Protein AF-A0AAW6TI66-F1 (afdb_monomer_lite)

Foldseek 3Di:
DDPDQPLVLQLVLLVVLLVLLVVQLVQVLVVCVVVVNNCLQDPPCPPDPNDFDWDKDKDKDFDPDVVVLVVVLVSLVSSLVSLVSVLVVCVVVVHDDLLNLLSVLSNVQSVLSNVQSVPDDVPDRMTMRIDGDTSVSSVSSVSSSVSSVVVSVCCVCVVVPDDPDDPDDD

Radius of gyration: 17.91 Å; chains: 1; bounding box: 48×42×50 Å

pLDDT: mean 80.6, std 15.34, range [36.78, 96.56]

Organism: Faucicola osloensis (NCBI:txid34062)

Structure (mmCIF, N/CA/C/O backbone):
data_AF-A0AAW6TI66-F1
#
_entry.id   AF-A0AAW6TI66-F1
#
loop_
_atom_site.group_PDB
_atom_site.id
_atom_site.type_symbol
_atom_site.label_atom_id
_atom_site.label_alt_id
_atom_site.label_comp_id
_atom_site.label_asym_id
_atom_site.label_entity_id
_atom_site.label_seq_id
_atom_site.pdbx_PDB_ins_code
_atom_site.Cartn_x
_atom_site.Cartn_y
_atom_site.Cartn_z
_atom_site.occupancy
_atom_site.B_iso_or_equiv
_atom_site.auth_seq_id
_atom_site.auth_comp_id
_atom_site.auth_asym_id
_atom_site.auth_atom_id
_atom_site.pdbx_PDB_model_num
ATOM 1 N N . MET A 1 1 ? -28.881 1.084 -11.532 1.00 37.69 1 MET A N 1
ATOM 2 C CA . MET A 1 1 ? -27.685 0.264 -11.251 1.00 37.69 1 MET A CA 1
ATOM 3 C C . MET A 1 1 ? -26.575 0.740 -12.175 1.00 37.69 1 MET A C 1
ATOM 5 O O . MET A 1 1 ? -26.785 0.650 -13.373 1.00 37.69 1 MET A O 1
ATOM 9 N N . ALA A 1 2 ? -25.500 1.333 -11.639 1.00 36.78 2 ALA A N 1
ATOM 10 C CA . ALA A 1 2 ? -24.185 1.515 -12.280 1.00 36.78 2 ALA A CA 1
ATOM 11 C C . ALA A 1 2 ? -23.314 2.441 -11.404 1.00 36.78 2 ALA A C 1
ATOM 13 O O . ALA A 1 2 ? -23.227 3.641 -11.647 1.00 36.78 2 ALA A O 1
ATOM 14 N N . HIS A 1 3 ? -22.663 1.894 -10.380 1.00 47.53 3 HIS A N 1
ATOM 15 C CA . HIS A 1 3 ? -21.383 2.442 -9.932 1.00 47.53 3 HIS A CA 1
ATOM 16 C C . HIS A 1 3 ? -20.351 1.344 -10.119 1.00 47.53 3 HIS A C 1
ATOM 18 O O . HIS A 1 3 ? -20.241 0.427 -9.313 1.00 47.53 3 HIS A O 1
ATOM 24 N N . GLY A 1 4 ? -19.710 1.403 -11.288 1.00 66.75 4 GLY A N 1
ATOM 25 C CA . GLY A 1 4 ? -18.748 0.434 -11.793 1.00 66.75 4 GLY A CA 1
ATOM 26 C C . GLY A 1 4 ? -17.412 0.528 -11.074 1.00 66.75 4 GLY A C 1
ATOM 27 O O . GLY A 1 4 ? -16.426 0.943 -11.668 1.00 66.75 4 GLY A O 1
ATOM 28 N N . VAL A 1 5 ? -17.386 0.145 -9.799 1.00 82.12 5 VAL A N 1
ATOM 29 C CA . VAL A 1 5 ? -16.137 -0.263 -9.161 1.00 82.12 5 VAL A CA 1
ATOM 30 C C . VAL A 1 5 ? -15.879 -1.707 -9.566 1.00 82.12 5 VAL A C 1
ATOM 32 O O . VAL A 1 5 ? -16.708 -2.583 -9.315 1.00 82.12 5 VAL A O 1
ATOM 35 N N . ASN A 1 6 ? -14.736 -1.966 -10.196 1.00 89.31 6 ASN A N 1
ATOM 36 C CA . ASN A 1 6 ? -14.313 -3.333 -10.455 1.00 89.31 6 ASN A CA 1
ATOM 37 C C . ASN A 1 6 ? -13.788 -3.957 -9.155 1.00 89.31 6 ASN A C 1
ATOM 39 O O . ASN A 1 6 ? -12.641 -3.740 -8.770 1.00 89.31 6 ASN A O 1
ATOM 43 N N . LEU A 1 7 ? -14.633 -4.734 -8.474 1.00 89.06 7 LEU A N 1
ATOM 44 C CA . LEU A 1 7 ? -14.284 -5.354 -7.194 1.00 89.06 7 LEU A CA 1
ATOM 45 C C . LEU A 1 7 ? -13.106 -6.336 -7.300 1.00 89.06 7 LEU A C 1
ATOM 47 O O . LEU A 1 7 ? -12.386 -6.503 -6.320 1.00 89.06 7 LEU A O 1
ATOM 51 N N . PHE A 1 8 ? -12.861 -6.938 -8.471 1.00 91.06 8 PHE A N 1
ATOM 52 C CA . PHE A 1 8 ? -11.661 -7.754 -8.682 1.00 91.06 8 PHE A CA 1
ATOM 53 C C . PHE A 1 8 ? -10.390 -6.911 -8.606 1.00 91.06 8 PHE A C 1
ATOM 55 O O . PHE A 1 8 ? -9.460 -7.284 -7.893 1.00 91.06 8 PHE A O 1
ATOM 62 N N . ASP A 1 9 ? -10.368 -5.759 -9.279 1.00 92.25 9 ASP A N 1
ATOM 63 C CA . ASP A 1 9 ? -9.215 -4.853 -9.254 1.00 92.25 9 ASP A CA 1
ATOM 64 C C . ASP A 1 9 ? -8.995 -4.284 -7.848 1.00 92.25 9 ASP A C 1
ATOM 66 O O . ASP A 1 9 ? -7.855 -4.128 -7.419 1.00 92.25 9 ASP A O 1
ATOM 70 N N . VAL A 1 10 ? -10.075 -4.029 -7.100 1.00 94.50 10 VAL A N 1
ATOM 71 C CA . VAL A 1 10 ? -9.996 -3.586 -5.699 1.00 94.50 10 VAL A CA 1
ATOM 72 C C . VAL A 1 10 ? -9.368 -4.658 -4.816 1.00 94.50 10 VAL A C 1
ATOM 74 O O . VAL A 1 10 ? -8.425 -4.361 -4.089 1.00 94.50 10 VAL A O 1
ATOM 77 N N . VAL A 1 11 ? -9.845 -5.905 -4.892 1.00 94.25 11 VAL A N 1
ATOM 78 C CA . VAL A 1 11 ? -9.276 -7.016 -4.112 1.00 94.25 11 VAL A CA 1
ATOM 79 C C . VAL A 1 11 ? -7.815 -7.248 -4.494 1.00 94.25 11 VAL A C 1
ATOM 81 O O . VAL A 1 11 ? -6.969 -7.378 -3.611 1.00 94.25 11 VAL A O 1
ATOM 84 N N . ALA A 1 12 ? -7.495 -7.246 -5.790 1.00 93.12 12 ALA A N 1
ATOM 85 C CA . ALA A 1 12 ? -6.122 -7.382 -6.265 1.00 93.12 12 ALA A CA 1
ATOM 86 C C . ALA A 1 12 ? -5.228 -6.258 -5.723 1.00 93.12 12 ALA A C 1
ATOM 88 O O . ALA A 1 12 ? -4.141 -6.532 -5.216 1.00 93.12 12 ALA A O 1
ATOM 89 N N . ALA A 1 13 ? -5.703 -5.011 -5.753 1.00 95.38 13 ALA A N 1
ATOM 90 C CA . ALA A 1 13 ? -4.972 -3.868 -5.222 1.00 95.38 13 ALA A CA 1
ATOM 91 C C . ALA A 1 13 ? -4.768 -3.963 -3.705 1.00 95.38 13 ALA A C 1
ATOM 93 O O . ALA A 1 13 ? -3.660 -3.736 -3.230 1.00 95.38 13 ALA A O 1
ATOM 94 N N . MET A 1 14 ? -5.792 -4.361 -2.945 1.00 96.19 14 MET A N 1
ATOM 95 C CA . MET A 1 14 ? -5.678 -4.549 -1.496 1.00 96.19 14 MET A CA 1
ATOM 96 C C . MET A 1 14 ? -4.685 -5.654 -1.135 1.00 96.19 14 MET A C 1
ATOM 98 O O . MET A 1 14 ? -3.845 -5.448 -0.264 1.00 96.19 14 MET A O 1
ATOM 102 N N . GLN A 1 15 ? -4.748 -6.810 -1.804 1.00 94.31 15 GLN A N 1
ATOM 103 C CA . GLN A 1 15 ? -3.823 -7.918 -1.545 1.00 94.31 15 GLN A CA 1
ATOM 104 C C . GLN A 1 15 ? -2.388 -7.571 -1.954 1.00 94.31 15 GLN A C 1
ATOM 106 O O . GLN A 1 15 ? -1.455 -7.863 -1.207 1.00 94.31 15 GLN A O 1
ATOM 111 N N . TYR A 1 16 ? -2.210 -6.899 -3.094 1.00 94.31 16 TYR A N 1
ATOM 112 C CA . TYR A 1 16 ? -0.903 -6.421 -3.537 1.00 94.31 16 TYR A CA 1
ATOM 113 C C . TYR A 1 16 ? -0.310 -5.423 -2.536 1.00 94.31 16 TYR A C 1
ATOM 115 O O . TYR A 1 16 ? 0.803 -5.617 -2.050 1.00 94.31 16 TYR A O 1
ATOM 123 N N . SER A 1 17 ? -1.066 -4.384 -2.166 1.00 95.25 17 SER A N 1
ATOM 124 C CA . SER A 1 17 ? -0.618 -3.391 -1.188 1.00 95.25 17 SER A CA 1
ATOM 125 C C . SER A 1 17 ? -0.357 -4.007 0.185 1.00 95.25 17 SER A C 1
ATOM 127 O O . SER A 1 17 ? 0.630 -3.641 0.815 1.00 95.25 17 SER A O 1
ATOM 129 N N . LYS A 1 18 ? -1.175 -4.969 0.635 1.00 94.75 18 LYS A N 1
ATOM 130 C CA . LYS A 1 18 ? -0.953 -5.709 1.886 1.00 94.75 18 LYS A CA 1
ATOM 131 C C . LYS A 1 18 ? 0.415 -6.391 1.897 1.00 94.75 18 LYS A C 1
ATOM 133 O O . LYS A 1 18 ? 1.153 -6.217 2.860 1.00 94.75 18 LYS A O 1
ATOM 138 N N . ALA A 1 19 ? 0.766 -7.124 0.840 1.00 92.94 19 ALA A N 1
ATOM 139 C CA . ALA A 1 19 ? 2.049 -7.825 0.766 1.00 92.94 19 ALA A CA 1
ATOM 140 C C . ALA A 1 19 ? 3.242 -6.854 0.840 1.00 92.94 19 ALA A C 1
ATOM 142 O O . ALA A 1 19 ? 4.221 -7.114 1.538 1.00 92.94 19 ALA A O 1
ATOM 143 N N . TRP A 1 20 ? 3.139 -5.699 0.177 1.00 92.44 20 TRP A N 1
ATOM 144 C CA . TRP A 1 20 ? 4.159 -4.652 0.254 1.00 92.44 20 TRP A CA 1
ATOM 145 C C . TRP A 1 20 ? 4.233 -3.988 1.631 1.00 92.44 20 TRP A C 1
ATOM 147 O O . TRP A 1 20 ? 5.331 -3.750 2.130 1.00 92.44 20 TRP A O 1
ATOM 157 N N . LEU A 1 21 ? 3.090 -3.715 2.267 1.00 92.75 21 LEU A N 1
ATOM 158 C CA . LEU A 1 21 ? 3.040 -3.224 3.647 1.00 92.75 21 LEU A CA 1
ATOM 159 C C . LEU A 1 21 ? 3.719 -4.213 4.602 1.00 92.75 21 LEU A C 1
ATOM 161 O O . LEU A 1 21 ? 4.532 -3.791 5.417 1.00 92.75 21 L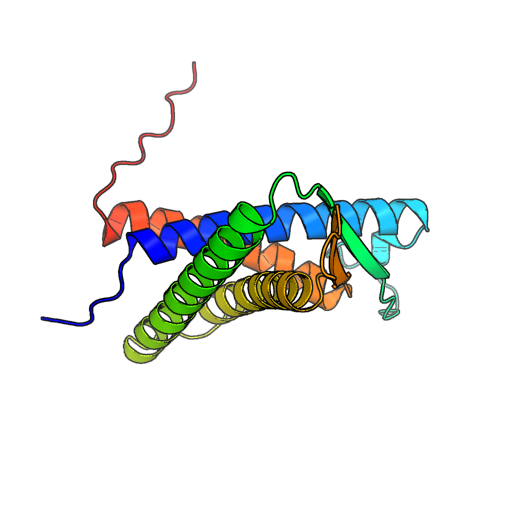EU A O 1
ATOM 165 N N . GLU A 1 22 ? 3.439 -5.513 4.474 1.00 92.56 22 GLU A N 1
ATOM 166 C CA . GLU A 1 22 ? 4.072 -6.568 5.277 1.00 92.56 22 GLU A CA 1
ATOM 167 C C . GLU A 1 22 ? 5.591 -6.599 5.075 1.00 92.56 22 GLU A C 1
ATOM 169 O O . GLU A 1 22 ? 6.331 -6.615 6.056 1.00 92.56 22 GLU A O 1
ATOM 174 N N . LEU A 1 23 ? 6.064 -6.543 3.825 1.00 90.38 23 LEU A N 1
ATOM 175 C CA . LEU A 1 23 ? 7.494 -6.532 3.506 1.00 90.38 23 LEU A CA 1
ATOM 176 C C . LEU A 1 23 ? 8.221 -5.358 4.176 1.00 90.38 23 LEU A C 1
ATOM 178 O O . LEU A 1 23 ? 9.185 -5.565 4.911 1.00 90.38 23 LEU A O 1
ATOM 182 N N . PHE A 1 24 ? 7.746 -4.135 3.940 1.00 87.38 24 PHE A N 1
ATOM 183 C CA . PHE A 1 24 ? 8.385 -2.930 4.464 1.00 87.38 24 PHE A CA 1
ATOM 184 C C . PHE A 1 24 ? 8.285 -2.836 5.984 1.00 87.38 24 PHE A C 1
ATOM 186 O O . PHE A 1 24 ? 9.252 -2.455 6.634 1.00 87.38 24 PHE A O 1
ATOM 193 N N . ARG A 1 25 ? 7.144 -3.221 6.564 1.00 87.38 25 ARG A N 1
ATOM 194 C CA . ARG A 1 25 ? 6.970 -3.261 8.017 1.00 87.38 25 ARG A CA 1
ATOM 195 C C . ARG A 1 25 ? 7.937 -4.249 8.663 1.00 87.38 25 ARG A C 1
ATOM 197 O O . ARG A 1 25 ? 8.580 -3.907 9.646 1.00 87.38 25 ARG A O 1
ATOM 204 N N . ASN A 1 26 ? 8.057 -5.458 8.121 1.00 86.94 26 ASN A N 1
ATOM 205 C CA . ASN A 1 26 ? 8.935 -6.479 8.694 1.00 86.94 26 ASN A CA 1
ATOM 206 C C . ASN A 1 26 ? 10.407 -6.070 8.590 1.00 86.94 26 ASN A C 1
ATOM 208 O O . ASN A 1 26 ? 11.124 -6.155 9.581 1.00 86.94 26 ASN A O 1
ATOM 212 N N . GLN A 1 27 ? 10.829 -5.527 7.445 1.00 83.25 27 GLN A N 1
ATOM 213 C CA . GLN A 1 27 ? 12.170 -4.948 7.301 1.00 83.25 27 GLN A CA 1
ATOM 214 C C . GLN A 1 27 ? 12.396 -3.790 8.273 1.00 83.25 27 GLN A C 1
ATOM 216 O O . GLN A 1 27 ? 13.488 -3.655 8.829 1.00 83.25 27 GLN A O 1
ATOM 221 N N . ALA A 1 28 ? 11.360 -2.979 8.511 1.00 79.31 28 ALA A N 1
ATOM 222 C CA . ALA A 1 28 ? 11.453 -1.867 9.436 1.00 79.31 28 ALA A CA 1
ATOM 223 C C . ALA A 1 28 ? 11.703 -2.311 10.872 1.00 79.31 28 ALA A C 1
ATOM 225 O O . ALA A 1 28 ? 12.564 -1.778 11.573 1.00 79.31 28 ALA A O 1
ATOM 226 N N . LEU A 1 29 ? 10.956 -3.328 11.279 1.00 80.12 29 LEU A N 1
ATOM 227 C CA . LEU A 1 29 ? 11.086 -3.970 12.568 1.00 80.12 29 LEU A CA 1
ATOM 228 C C . LEU A 1 29 ? 12.470 -4.621 12.711 1.00 80.12 29 LEU A C 1
ATOM 230 O O . LEU A 1 29 ? 13.179 -4.311 13.663 1.00 80.12 29 LEU A O 1
ATOM 234 N N . GLU A 1 30 ? 12.908 -5.440 11.753 1.00 80.69 30 GLU A N 1
ATOM 235 C CA . GLU A 1 30 ? 14.236 -6.075 11.779 1.00 80.69 30 GLU A CA 1
ATOM 236 C C . GLU A 1 30 ? 15.372 -5.044 11.894 1.00 80.69 30 GLU A C 1
ATOM 238 O O . GLU A 1 30 ? 16.284 -5.198 12.708 1.00 80.69 30 GLU A O 1
ATOM 243 N N . GLY A 1 31 ? 15.308 -3.950 11.128 1.00 74.38 31 GLY A N 1
ATOM 244 C CA . GLY A 1 31 ? 16.290 -2.869 11.224 1.00 74.38 31 GLY A CA 1
ATOM 245 C C . GLY A 1 31 ? 16.250 -2.147 12.572 1.00 74.38 31 GLY A C 1
ATOM 246 O O . GLY A 1 31 ? 17.301 -1.861 13.147 1.00 74.38 31 GLY A O 1
ATOM 247 N N . ALA A 1 32 ? 15.054 -1.898 13.116 1.00 72.25 32 ALA A N 1
ATOM 248 C CA . ALA A 1 32 ? 14.887 -1.322 14.448 1.00 72.25 32 ALA A CA 1
ATOM 249 C C . ALA A 1 32 ? 15.459 -2.233 15.549 1.00 72.25 32 ALA A C 1
ATOM 251 O O . ALA A 1 32 ? 16.024 -1.730 16.523 1.00 72.25 32 ALA A O 1
ATOM 252 N N . GLU A 1 33 ? 15.359 -3.556 15.399 1.00 77.50 33 GLU A N 1
ATOM 253 C CA . GLU A 1 33 ? 15.984 -4.534 16.298 1.00 77.50 33 GLU A CA 1
ATOM 254 C C . GLU A 1 33 ? 17.504 -4.406 16.304 1.00 77.50 33 GLU A C 1
ATOM 256 O O . GLU A 1 33 ? 18.111 -4.259 17.366 1.00 77.50 33 GLU A O 1
ATOM 261 N N . GLN A 1 34 ? 18.110 -4.366 15.118 1.00 76.19 34 GLN A N 1
ATOM 262 C CA . GLN A 1 34 ? 19.564 -4.309 14.952 1.00 76.19 34 GLN A CA 1
ATOM 263 C C . GLN A 1 34 ? 20.195 -3.058 15.576 1.00 76.19 34 GLN A C 1
ATOM 265 O O . GLN A 1 34 ? 21.319 -3.121 16.074 1.00 76.19 34 GLN A O 1
ATOM 270 N N . ILE A 1 35 ? 19.479 -1.930 15.588 1.00 68.50 35 ILE A N 1
ATOM 271 C CA . ILE A 1 35 ? 19.957 -0.665 16.174 1.00 68.50 35 ILE A CA 1
ATOM 272 C C . ILE A 1 35 ? 19.496 -0.448 17.626 1.00 68.50 35 ILE A C 1
ATOM 274 O O . ILE A 1 35 ? 19.716 0.626 18.187 1.00 68.50 35 ILE A O 1
ATOM 278 N N . GLY A 1 36 ? 18.832 -1.433 18.242 1.00 64.38 36 GLY A N 1
ATOM 279 C CA . GLY A 1 36 ? 18.320 -1.331 19.614 1.00 64.38 36 GLY A CA 1
ATOM 280 C C . GLY A 1 36 ? 17.146 -0.356 19.784 1.00 64.38 36 GLY A C 1
ATOM 281 O O . GLY A 1 36 ? 16.866 0.089 20.897 1.00 64.38 36 GLY A O 1
ATOM 282 N N . ALA A 1 37 ? 16.448 -0.016 18.697 1.00 63.50 37 ALA A N 1
ATOM 283 C CA . ALA A 1 37 ? 15.267 0.848 18.677 1.00 63.50 37 ALA A CA 1
ATOM 284 C C . ALA A 1 37 ? 13.941 0.066 18.585 1.00 63.50 37 ALA A C 1
ATOM 286 O O . ALA A 1 37 ? 12.884 0.684 18.501 1.00 63.50 37 ALA A O 1
ATOM 287 N N . TRP A 1 38 ? 13.972 -1.271 18.641 1.00 60.53 38 TRP A N 1
ATOM 288 C CA . TRP A 1 38 ? 12.803 -2.160 18.535 1.00 60.53 38 TRP A CA 1
ATOM 289 C C . TRP A 1 38 ? 11.609 -1.730 19.391 1.00 60.53 38 TRP A C 1
ATOM 291 O O . TRP A 1 38 ? 10.501 -1.572 18.891 1.00 60.53 38 TRP A O 1
ATOM 301 N N . ASN A 1 39 ? 11.849 -1.445 20.673 1.00 58.47 39 ASN A N 1
ATOM 302 C CA . ASN A 1 39 ? 10.805 -1.035 21.619 1.00 58.47 39 ASN A CA 1
ATOM 303 C C . ASN A 1 39 ? 10.134 0.299 21.249 1.00 58.47 39 ASN A C 1
ATOM 305 O O . ASN A 1 39 ? 9.092 0.628 21.802 1.00 58.47 39 ASN A O 1
ATOM 309 N N . ARG A 1 40 ? 10.737 1.076 20.342 1.00 60.53 40 ARG A N 1
ATOM 310 C CA . ARG A 1 40 ? 10.168 2.314 19.798 1.00 60.53 40 ARG A CA 1
ATOM 311 C C . ARG A 1 40 ? 9.339 2.069 18.540 1.00 60.53 40 ARG A C 1
ATOM 313 O O . ARG A 1 40 ? 8.530 2.922 18.216 1.00 60.53 40 ARG A O 1
ATOM 320 N N . HIS A 1 41 ? 9.537 0.944 17.851 1.00 54.75 41 HIS A N 1
ATOM 321 C CA . HIS A 1 41 ? 8.860 0.587 16.600 1.00 54.75 41 HIS A CA 1
ATOM 322 C C . HIS A 1 41 ? 7.820 -0.530 16.752 1.00 54.75 41 HIS A C 1
ATOM 324 O O . HIS A 1 41 ? 7.078 -0.780 15.813 1.00 54.75 41 HIS A O 1
ATOM 330 N N . VAL A 1 42 ? 7.733 -1.185 17.913 1.00 55.88 42 VAL A N 1
ATOM 331 C CA . VAL A 1 42 ? 6.660 -2.139 18.215 1.00 55.88 42 VAL A CA 1
ATOM 332 C C . VAL A 1 42 ? 5.579 -1.456 19.039 1.00 55.88 42 VAL A C 1
ATOM 334 O O . VAL A 1 42 ? 5.855 -0.881 20.088 1.00 55.88 42 VAL A O 1
ATOM 337 N N . SER A 1 43 ? 4.328 -1.605 18.606 1.00 52.09 43 SER A N 1
ATOM 338 C CA . SER A 1 43 ? 3.098 -1.115 19.252 1.00 52.09 43 SER A CA 1
ATOM 339 C C . SER A 1 43 ? 2.870 -1.566 20.710 1.00 52.09 43 SER A C 1
ATOM 341 O O . SER A 1 43 ? 1.876 -1.190 21.341 1.00 52.09 43 SER A O 1
ATOM 343 N N . GLN A 1 44 ? 3.784 -2.343 21.298 1.00 45.81 44 GLN A N 1
ATOM 344 C CA . GLN A 1 44 ? 3.792 -2.598 22.730 1.00 45.81 44 GLN A CA 1
ATOM 345 C C . GLN A 1 44 ? 4.263 -1.331 23.441 1.00 45.81 44 GLN A C 1
ATOM 347 O O . GLN A 1 44 ? 5.451 -1.033 23.461 1.00 45.81 44 GLN A O 1
ATOM 352 N N . LYS A 1 45 ? 3.309 -0.597 24.031 1.00 45.19 45 LYS A N 1
ATOM 353 C CA . LYS A 1 45 ? 3.518 0.558 24.920 1.00 45.19 45 LYS A CA 1
ATOM 354 C C . LYS A 1 45 ? 4.472 0.214 26.075 1.00 45.19 45 LYS A C 1
ATOM 356 O O . LYS A 1 45 ? 4.045 -0.014 27.204 1.00 45.19 45 LYS A O 1
ATOM 361 N N . LEU A 1 46 ? 5.767 0.183 25.804 1.00 46.03 46 LEU A N 1
ATOM 362 C CA . LEU A 1 46 ? 6.815 0.163 26.806 1.00 46.03 46 LEU A CA 1
ATOM 363 C C . LEU A 1 46 ? 7.026 1.621 27.200 1.00 46.03 46 LEU A C 1
ATOM 365 O O . LEU A 1 46 ? 7.464 2.429 26.388 1.00 46.03 46 LEU A O 1
ATOM 369 N N . GLY A 1 47 ? 6.597 1.972 28.415 1.00 41.22 47 GLY A N 1
ATOM 370 C CA . GLY A 1 47 ? 6.608 3.341 28.924 1.00 41.22 47 GLY A CA 1
ATOM 371 C C . GLY A 1 47 ? 7.961 4.021 28.713 1.00 41.22 47 GLY A C 1
ATOM 372 O O . GLY A 1 47 ? 8.947 3.681 29.360 1.00 41.22 47 GLY A O 1
ATOM 373 N N . GLY A 1 48 ? 7.982 4.981 27.799 1.00 50.78 48 GLY A N 1
ATOM 374 C CA . GLY A 1 48 ? 9.126 5.798 27.428 1.00 50.78 48 GLY A CA 1
ATOM 375 C C . GLY A 1 48 ? 8.650 6.884 26.472 1.00 50.78 48 GLY A C 1
ATOM 376 O O . GLY A 1 48 ? 7.644 6.699 25.783 1.00 50.78 48 GLY A O 1
ATOM 377 N N . GLU A 1 49 ? 9.312 8.041 26.472 1.00 47.31 49 GLU A N 1
ATOM 378 C CA . GLU A 1 49 ? 8.929 9.115 25.556 1.00 47.31 49 GLU A CA 1
ATOM 379 C C . GLU A 1 49 ? 9.071 8.652 24.097 1.00 47.31 49 GLU A C 1
ATOM 381 O O . GLU A 1 49 ? 10.068 8.000 23.758 1.00 47.31 49 GLU A O 1
ATOM 386 N N . PRO A 1 50 ? 8.087 8.956 23.229 1.00 47.84 50 PRO A N 1
ATOM 387 C CA . PRO A 1 50 ? 8.163 8.626 21.817 1.00 47.84 50 PRO A CA 1
ATOM 388 C C . PRO A 1 50 ? 9.304 9.428 21.189 1.00 47.84 50 PRO A C 1
ATOM 390 O O . PRO A 1 50 ? 9.170 10.607 20.881 1.00 47.84 50 PRO A O 1
ATOM 393 N N . VAL A 1 51 ? 10.455 8.786 21.009 1.00 51.38 51 VAL A N 1
ATOM 394 C CA . VAL A 1 51 ? 11.523 9.338 20.179 1.00 51.38 51 VAL A CA 1
ATOM 395 C C . VAL A 1 51 ? 11.136 9.045 18.736 1.00 51.38 51 VAL A C 1
ATOM 397 O O . VAL A 1 51 ? 11.187 7.884 18.323 1.00 51.38 51 VAL A O 1
ATOM 400 N N . GLU A 1 52 ? 10.747 10.077 17.980 1.00 52.69 52 GLU A N 1
ATOM 401 C CA . GLU A 1 52 ? 10.557 10.006 16.525 1.00 52.69 52 GLU A CA 1
ATOM 402 C C . GLU A 1 52 ? 11.889 9.646 15.859 1.00 52.69 52 GLU A C 1
ATOM 404 O O . GLU A 1 52 ? 12.665 10.491 15.424 1.00 52.69 52 GLU A O 1
ATOM 409 N N . THR A 1 53 ? 12.191 8.354 15.831 1.00 56.59 53 THR A N 1
ATOM 410 C CA . THR A 1 53 ? 13.315 7.823 15.074 1.00 56.59 53 THR A CA 1
ATOM 411 C C . THR A 1 53 ? 12.749 7.511 13.695 1.00 56.59 53 THR A C 1
ATOM 413 O O . THR A 1 53 ? 11.912 6.623 13.554 1.00 56.59 53 THR A O 1
ATOM 416 N N . GLN A 1 54 ? 13.114 8.312 12.696 1.00 61.72 54 GLN A N 1
ATOM 417 C CA . GLN A 1 54 ? 12.788 8.021 11.302 1.00 61.72 54 GLN A CA 1
ATOM 418 C C . GLN A 1 54 ? 13.851 7.070 10.772 1.00 61.72 54 GLN A C 1
ATOM 420 O O . GLN A 1 54 ? 15.043 7.376 10.854 1.00 61.72 54 GLN A O 1
ATOM 425 N N . VAL A 1 55 ? 13.436 5.922 10.249 1.00 62.06 55 VAL A N 1
ATOM 426 C CA . VAL A 1 55 ? 14.358 4.999 9.593 1.00 62.06 55 VAL A CA 1
ATOM 427 C C . VAL A 1 55 ? 13.877 4.785 8.164 1.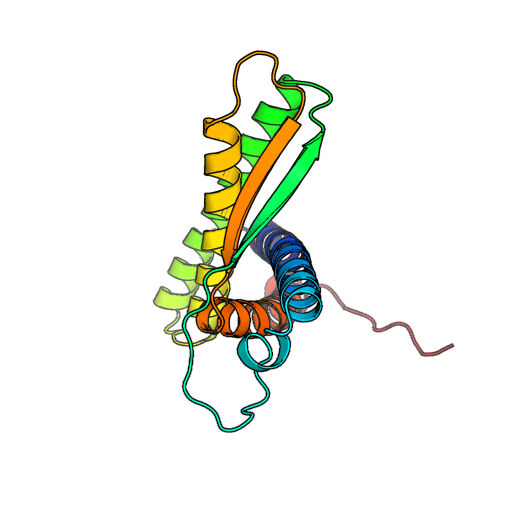00 62.06 55 VAL A C 1
ATOM 429 O O . VAL A 1 55 ? 12.745 4.356 7.935 1.00 62.06 55 VAL A O 1
ATOM 432 N N . ALA A 1 56 ? 14.733 5.145 7.209 1.00 69.06 56 ALA A N 1
ATOM 433 C CA . ALA A 1 56 ? 14.498 4.918 5.793 1.00 69.06 56 ALA A CA 1
ATOM 434 C C . ALA A 1 56 ? 14.733 3.438 5.486 1.00 69.06 56 ALA A C 1
ATOM 436 O O . ALA A 1 56 ? 15.852 2.940 5.627 1.00 69.06 56 ALA A O 1
ATOM 437 N N . PHE A 1 57 ? 13.693 2.743 5.042 1.00 72.31 57 PHE A N 1
ATOM 438 C CA . PHE A 1 57 ? 13.801 1.375 4.554 1.00 72.31 57 PHE A CA 1
ATOM 439 C C . PHE A 1 57 ? 13.651 1.369 3.052 1.00 72.31 57 PHE A C 1
ATOM 441 O O . PHE A 1 57 ? 12.720 1.962 2.516 1.00 72.31 57 PHE A O 1
ATOM 448 N N . CYS A 1 58 ? 14.584 0.707 2.380 1.00 79.44 58 CYS A N 1
ATOM 449 C CA . CYS A 1 58 ? 14.649 0.664 0.935 1.00 79.44 58 CYS A CA 1
ATOM 450 C C . CYS A 1 58 ? 14.630 -0.787 0.465 1.00 79.44 58 CYS A C 1
ATOM 452 O O . CYS A 1 58 ? 15.484 -1.581 0.857 1.00 79.44 58 CYS A O 1
ATOM 454 N N . HIS A 1 59 ? 13.688 -1.116 -0.410 1.00 80.12 59 HIS A N 1
ATOM 455 C CA . HIS A 1 59 ? 13.672 -2.384 -1.119 1.00 80.12 59 HIS A CA 1
ATOM 456 C C . HIS A 1 59 ? 14.246 -2.196 -2.524 1.00 80.12 59 HIS A C 1
ATOM 458 O O . HIS A 1 59 ? 13.831 -1.287 -3.246 1.00 80.12 59 HIS A O 1
ATOM 464 N N . VAL A 1 60 ? 15.208 -3.042 -2.900 1.00 80.50 60 VAL A N 1
ATOM 465 C CA . VAL A 1 60 ? 15.837 -3.032 -4.226 1.00 80.50 60 VAL A CA 1
ATOM 466 C C . VAL A 1 60 ? 15.219 -4.134 -5.075 1.00 80.50 60 VAL A C 1
ATOM 468 O O . VAL A 1 60 ? 15.267 -5.304 -4.704 1.00 80.50 60 VAL A O 1
ATOM 471 N N . CYS A 1 61 ? 14.671 -3.749 -6.221 1.00 79.12 61 CYS A N 1
ATOM 472 C CA . CYS A 1 61 ? 14.151 -4.649 -7.238 1.00 79.12 61 CYS A CA 1
ATOM 473 C C . CYS A 1 61 ? 15.122 -4.692 -8.418 1.00 79.12 61 CYS A C 1
ATOM 475 O O . CYS A 1 61 ? 15.469 -3.640 -8.962 1.00 79.12 61 CYS A O 1
ATOM 477 N N . ASP A 1 62 ? 15.512 -5.887 -8.854 1.00 81.12 62 ASP A N 1
ATOM 478 C CA . ASP A 1 62 ? 16.252 -6.048 -10.105 1.00 81.12 62 ASP A CA 1
ATOM 479 C C . ASP A 1 62 ? 15.320 -5.842 -11.309 1.00 81.12 62 ASP A C 1
ATOM 481 O O . ASP A 1 62 ? 14.188 -6.331 -11.344 1.00 81.12 62 ASP A O 1
ATOM 485 N N . LEU A 1 63 ? 15.804 -5.098 -12.301 1.00 78.81 63 LEU A N 1
ATOM 486 C CA . LEU A 1 63 ? 15.097 -4.793 -13.540 1.00 78.81 63 LEU A CA 1
ATOM 487 C C . LEU A 1 63 ? 15.678 -5.659 -14.657 1.00 78.81 63 LEU A C 1
ATOM 489 O O . LEU A 1 63 ? 16.821 -5.462 -15.074 1.00 78.81 63 LEU A O 1
ATOM 493 N N . ASN A 1 64 ? 14.889 -6.624 -15.128 1.00 70.56 64 ASN A N 1
ATOM 494 C CA . ASN A 1 64 ? 15.309 -7.541 -16.189 1.00 70.56 64 ASN A CA 1
ATOM 495 C C . ASN A 1 64 ? 15.103 -6.941 -17.590 1.00 70.56 64 ASN A C 1
ATOM 497 O O . ASN A 1 64 ? 15.953 -7.131 -18.457 1.00 70.56 64 ASN A O 1
ATOM 501 N N . ASP A 1 65 ? 14.013 -6.194 -17.790 1.00 71.12 65 ASP A N 1
ATOM 502 C CA . ASP A 1 65 ? 13.653 -5.530 -19.047 1.00 71.12 65 ASP A CA 1
ATOM 503 C C . ASP A 1 65 ? 12.995 -4.169 -18.753 1.00 71.12 65 ASP A C 1
ATOM 505 O O . ASP A 1 65 ? 12.227 -4.037 -17.801 1.00 71.12 65 ASP A O 1
ATOM 509 N N . ILE A 1 66 ? 13.295 -3.140 -19.550 1.00 66.50 66 ILE A N 1
ATOM 510 C CA . ILE A 1 66 ? 12.692 -1.811 -19.395 1.00 66.50 66 ILE A CA 1
ATOM 511 C C . ILE A 1 66 ? 11.238 -1.771 -19.886 1.00 66.50 66 ILE A C 1
ATOM 513 O O . ILE A 1 66 ? 10.450 -0.977 -19.376 1.00 66.50 66 ILE A O 1
ATOM 517 N N . ASP A 1 67 ? 10.846 -2.650 -20.810 1.00 70.50 67 ASP A N 1
ATOM 518 C CA . ASP A 1 67 ? 9.442 -2.777 -21.215 1.00 70.50 67 ASP A CA 1
ATOM 519 C C . ASP A 1 67 ? 8.591 -3.352 -20.066 1.00 70.50 67 ASP A C 1
ATOM 521 O O . ASP A 1 67 ? 7.477 -2.878 -19.810 1.00 70.50 67 ASP A O 1
ATOM 525 N N . ASP A 1 68 ? 9.161 -4.266 -19.270 1.00 74.56 68 ASP A N 1
ATOM 526 C CA . ASP A 1 68 ? 8.533 -4.775 -18.044 1.00 74.56 68 ASP A CA 1
ATOM 527 C C . ASP A 1 68 ? 8.338 -3.662 -17.003 1.00 74.56 68 ASP A C 1
ATOM 529 O O . ASP A 1 68 ? 7.320 -3.627 -16.310 1.00 74.56 68 ASP A O 1
ATOM 533 N N . VAL A 1 69 ? 9.270 -2.708 -16.913 1.00 72.94 69 VAL A N 1
ATOM 534 C CA . VAL A 1 69 ? 9.173 -1.539 -16.018 1.00 72.94 69 VAL A CA 1
ATOM 535 C C . VAL A 1 69 ? 7.962 -0.673 -16.377 1.00 72.94 69 VAL A C 1
ATOM 537 O O . VAL A 1 69 ? 7.210 -0.247 -15.491 1.00 72.94 69 VAL A O 1
ATOM 540 N N . PHE A 1 70 ? 7.728 -0.426 -17.669 1.00 73.50 70 PHE A N 1
ATOM 541 C CA . PHE A 1 70 ? 6.583 0.365 -18.125 1.00 73.50 70 PHE A CA 1
ATOM 542 C C . PHE A 1 70 ? 5.246 -0.330 -17.846 1.00 73.50 70 PHE A C 1
ATOM 544 O O . PHE A 1 70 ? 4.305 0.317 -17.367 1.00 73.50 70 PHE A O 1
ATOM 551 N N . GLU A 1 71 ? 5.148 -1.637 -18.097 1.00 80.06 71 GLU A N 1
ATOM 552 C CA . GLU A 1 71 ? 3.932 -2.399 -17.798 1.00 80.06 71 GLU A CA 1
ATOM 553 C C . GLU A 1 71 ? 3.685 -2.531 -16.288 1.00 80.06 71 GLU A C 1
ATOM 555 O O . GLU A 1 71 ? 2.540 -2.397 -15.839 1.00 80.06 71 GLU A O 1
ATOM 560 N N . GLN A 1 72 ? 4.734 -2.688 -15.474 1.00 80.62 72 GLN A N 1
ATOM 561 C CA . GLN A 1 72 ? 4.623 -2.665 -14.011 1.00 80.62 72 GLN A CA 1
ATOM 562 C C . GLN A 1 72 ? 4.135 -1.304 -13.506 1.00 80.62 72 GLN A C 1
ATOM 564 O O . GLN A 1 72 ? 3.168 -1.239 -12.743 1.00 80.62 72 GLN A O 1
ATOM 569 N N . THR A 1 73 ? 4.709 -0.206 -14.005 1.00 84.94 73 THR A N 1
ATOM 570 C CA . THR A 1 73 ? 4.274 1.159 -13.663 1.00 84.94 73 THR A CA 1
ATOM 571 C C . THR A 1 73 ? 2.798 1.369 -14.003 1.00 84.94 73 THR A C 1
ATOM 573 O O . THR A 1 73 ? 2.024 1.892 -13.193 1.00 84.94 73 THR A O 1
ATOM 576 N N . ARG A 1 74 ? 2.372 0.943 -15.200 1.00 87.12 74 ARG A N 1
ATOM 577 C CA . ARG A 1 74 ? 0.970 1.033 -15.628 1.00 87.12 74 ARG A CA 1
ATOM 578 C C . ARG A 1 74 ? 0.062 0.198 -14.727 1.00 87.12 74 ARG A C 1
ATOM 580 O O . ARG A 1 74 ? -1.013 0.667 -14.353 1.00 87.12 74 ARG A O 1
ATOM 587 N N . SER A 1 75 ? 0.490 -1.009 -14.370 1.00 89.31 75 SER A N 1
ATOM 588 C CA . SER A 1 75 ? -0.257 -1.910 -13.492 1.00 89.31 75 SER A CA 1
ATOM 589 C C . SER A 1 75 ? -0.449 -1.301 -12.104 1.00 89.31 75 SER A C 1
ATOM 591 O O . SER A 1 75 ? -1.578 -1.214 -11.631 1.00 89.31 75 SER A O 1
ATOM 593 N N . ILE A 1 76 ? 0.604 -0.751 -11.498 1.00 91.81 76 ILE A N 1
ATOM 594 C CA . ILE A 1 76 ? 0.531 -0.107 -10.176 1.00 91.81 76 ILE A CA 1
ATOM 595 C C . ILE A 1 76 ? -0.379 1.125 -10.206 1.00 91.81 76 ILE A C 1
ATOM 597 O O . ILE A 1 76 ? -1.197 1.313 -9.304 1.00 91.81 76 ILE A O 1
ATOM 601 N N . ARG A 1 77 ? -0.331 1.930 -11.277 1.00 93.50 77 ARG A N 1
ATOM 602 C CA . ARG A 1 77 ? -1.274 3.048 -11.464 1.00 93.50 77 ARG A CA 1
ATOM 603 C C . ARG A 1 77 ? -2.727 2.576 -11.537 1.00 93.50 77 ARG A C 1
ATOM 605 O O . ARG A 1 77 ? -3.599 3.242 -10.984 1.00 93.50 77 ARG A O 1
ATOM 612 N N . ARG A 1 78 ? -3.004 1.434 -12.177 1.00 94.19 78 ARG A N 1
ATOM 613 C CA . ARG A 1 78 ? -4.356 0.845 -12.202 1.00 94.19 78 ARG A CA 1
ATOM 614 C C . ARG A 1 78 ? -4.808 0.414 -10.809 1.00 94.19 78 ARG A C 1
ATOM 616 O O . ARG A 1 78 ? -5.925 0.749 -10.426 1.00 94.19 78 ARG A O 1
ATOM 623 N N . LEU A 1 79 ? -3.938 -0.240 -10.036 1.00 95.31 79 LEU A N 1
ATOM 624 C CA . LEU A 1 79 ? -4.235 -0.610 -8.646 1.00 95.31 79 LEU A CA 1
ATOM 625 C C . LEU A 1 79 ? -4.546 0.630 -7.795 1.00 95.31 79 LEU A C 1
ATOM 627 O O . LEU A 1 79 ? -5.532 0.649 -7.059 1.00 95.31 79 LEU A O 1
ATOM 631 N N . LYS A 1 80 ? -3.765 1.707 -7.959 1.00 96.50 80 LYS A N 1
ATOM 632 C CA . LYS A 1 80 ? -4.006 2.989 -7.282 1.00 96.50 80 LYS A CA 1
ATOM 633 C C . LYS A 1 80 ? -5.392 3.552 -7.610 1.00 96.50 80 LYS A C 1
ATOM 635 O O . LYS A 1 80 ? -6.120 3.954 -6.705 1.00 96.50 80 LYS A O 1
ATOM 640 N N . ILE A 1 81 ? -5.764 3.575 -8.891 1.00 95.75 81 ILE A N 1
ATOM 641 C CA . ILE A 1 81 ? -7.080 4.061 -9.336 1.00 95.75 81 ILE A CA 1
ATOM 642 C C . ILE A 1 81 ? -8.201 3.216 -8.723 1.00 95.75 81 ILE A C 1
ATOM 644 O O . ILE A 1 81 ? -9.145 3.786 -8.181 1.00 95.75 81 ILE A O 1
ATOM 648 N N . ALA A 1 82 ? -8.064 1.887 -8.726 1.00 96.12 82 ALA A N 1
ATOM 649 C CA . ALA A 1 82 ? -9.056 0.989 -8.140 1.00 96.12 82 ALA A CA 1
ATOM 650 C C . ALA A 1 82 ? -9.300 1.290 -6.651 1.00 96.12 82 ALA A C 1
ATOM 652 O O . ALA A 1 82 ? -10.451 1.396 -6.227 1.00 96.12 82 ALA A O 1
ATOM 653 N N . LEU A 1 83 ? -8.239 1.505 -5.864 1.00 96.56 83 LEU A N 1
ATOM 654 C CA . LEU A 1 83 ? -8.371 1.873 -4.449 1.00 96.56 83 LEU A CA 1
ATOM 655 C C . LEU A 1 83 ? -9.007 3.258 -4.252 1.00 96.56 83 LEU A C 1
ATOM 657 O O . LEU A 1 83 ? -9.841 3.421 -3.362 1.00 96.56 83 LEU A O 1
ATOM 661 N N . ILE A 1 84 ? -8.666 4.250 -5.081 1.00 96.44 84 ILE A N 1
ATOM 662 C CA . ILE A 1 84 ? -9.270 5.594 -5.016 1.00 96.44 84 ILE A CA 1
ATOM 663 C C . ILE A 1 84 ? -10.767 5.537 -5.326 1.00 96.44 84 ILE A C 1
ATOM 665 O O . ILE A 1 84 ? -11.577 6.133 -4.611 1.00 96.44 84 ILE A O 1
ATOM 669 N N . ASP A 1 85 ? -11.145 4.824 -6.383 1.00 94.81 85 ASP A N 1
ATOM 670 C CA . ASP A 1 85 ? -12.546 4.671 -6.762 1.00 94.81 85 ASP A CA 1
ATOM 671 C C . ASP A 1 85 ? -13.321 3.884 -5.706 1.00 94.81 85 ASP A C 1
ATOM 673 O O . ASP A 1 85 ? -14.469 4.224 -5.406 1.00 94.81 85 ASP A O 1
ATOM 677 N N . TYR A 1 86 ? -12.673 2.918 -5.052 1.00 95.12 86 TYR A N 1
ATOM 678 C CA . TYR A 1 86 ? -13.269 2.223 -3.923 1.00 95.12 86 TYR A CA 1
ATOM 679 C C . TYR A 1 86 ? -13.470 3.121 -2.699 1.00 95.12 86 TYR A C 1
ATOM 681 O O . TYR A 1 86 ? -14.551 3.108 -2.117 1.00 95.12 86 TYR A O 1
ATOM 689 N N . ILE A 1 87 ? -12.503 3.977 -2.345 1.00 94.94 87 ILE A N 1
ATOM 690 C CA . ILE A 1 87 ? -12.689 4.982 -1.282 1.00 94.94 87 ILE A CA 1
ATOM 691 C C . ILE A 1 87 ? -13.889 5.881 -1.602 1.00 94.94 87 ILE A C 1
ATOM 693 O O . ILE A 1 87 ? -14.724 6.128 -0.734 1.00 94.94 87 ILE A O 1
ATOM 697 N N . ARG A 1 88 ? -14.010 6.361 -2.846 1.00 94.12 88 ARG A N 1
ATOM 698 C CA . ARG A 1 88 ? -15.146 7.201 -3.267 1.00 94.12 88 ARG A CA 1
ATOM 699 C C . ARG A 1 88 ? -16.477 6.469 -3.123 1.00 94.12 88 ARG A C 1
ATOM 701 O O . ARG A 1 88 ? -17.456 7.073 -2.686 1.00 94.12 88 ARG A O 1
ATOM 708 N N . PHE A 1 89 ? -16.507 5.185 -3.474 1.00 92.44 89 PHE A N 1
ATOM 709 C CA . PHE A 1 89 ? -17.670 4.327 -3.276 1.00 92.44 89 PHE A CA 1
ATOM 710 C C . PHE A 1 89 ? -18.026 4.189 -1.789 1.00 92.44 89 PHE A C 1
ATOM 712 O O . PHE A 1 89 ? -19.170 4.447 -1.426 1.00 92.44 89 PHE A O 1
ATOM 719 N N . LEU A 1 90 ? -17.049 3.885 -0.930 1.00 91.50 90 LEU A N 1
ATOM 720 C CA . LEU A 1 90 ? -17.243 3.758 0.517 1.00 91.50 90 LEU A CA 1
ATOM 721 C C . LEU A 1 90 ? -17.784 5.047 1.149 1.00 91.50 90 LEU A C 1
ATOM 723 O O . LEU A 1 90 ? -18.754 5.001 1.900 1.00 91.50 90 LEU A O 1
ATOM 727 N N . ILE A 1 91 ? -17.212 6.203 0.796 1.00 91.69 91 ILE A N 1
ATOM 728 C CA . ILE A 1 91 ? -17.676 7.512 1.286 1.00 91.69 91 ILE A CA 1
ATOM 729 C C . ILE A 1 91 ? -19.126 7.761 0.869 1.00 91.69 91 ILE A C 1
ATOM 731 O O . ILE A 1 91 ? -19.932 8.238 1.667 1.00 91.69 91 ILE A O 1
ATOM 735 N N . LYS A 1 92 ? -19.475 7.433 -0.381 1.00 90.00 92 LYS A N 1
ATOM 736 C CA . LYS A 1 92 ? -20.843 7.583 -0.880 1.00 90.00 92 LYS A CA 1
ATOM 737 C C . LYS A 1 92 ? -21.837 6.683 -0.135 1.00 90.00 92 LYS A C 1
ATOM 739 O O . LYS A 1 92 ? -22.988 7.079 0.025 1.00 90.00 92 LYS A O 1
ATOM 744 N N . ASP A 1 93 ? -21.389 5.519 0.323 1.00 86.62 93 ASP A N 1
ATOM 745 C CA . ASP A 1 93 ? -22.167 4.568 1.127 1.00 86.62 93 ASP A CA 1
ATOM 746 C C . ASP A 1 93 ? -22.171 4.907 2.635 1.00 86.62 93 ASP A C 1
ATOM 748 O O . ASP A 1 93 ? -22.699 4.162 3.454 1.00 86.62 93 ASP A O 1
ATOM 752 N N . GLY A 1 94 ? -21.584 6.045 3.030 1.00 87.50 94 GLY A N 1
ATOM 753 C CA . GLY A 1 94 ? -21.533 6.501 4.423 1.00 87.50 94 GLY A CA 1
ATOM 754 C C . GLY A 1 94 ? -20.487 5.792 5.288 1.00 87.50 94 GLY A C 1
ATOM 755 O O . GLY A 1 94 ? -20.427 6.026 6.496 1.00 87.50 94 GLY A O 1
ATOM 756 N N . VAL A 1 95 ? -19.636 4.952 4.696 1.00 87.12 95 VAL A N 1
ATOM 757 C CA . VAL A 1 95 ? -18.523 4.307 5.396 1.00 87.12 95 VAL A CA 1
ATOM 758 C C . VAL A 1 95 ? -17.422 5.338 5.644 1.00 87.12 95 VAL A C 1
ATOM 760 O O . VAL A 1 95 ? -16.965 6.017 4.728 1.00 87.12 95 VAL A O 1
ATOM 763 N N . THR A 1 96 ? -16.974 5.442 6.894 1.00 83.31 96 THR A N 1
ATOM 764 C CA . THR A 1 96 ? -15.887 6.336 7.327 1.00 83.31 96 THR A CA 1
ATOM 765 C C . THR A 1 96 ? -14.980 5.632 8.342 1.00 83.31 96 THR A C 1
ATOM 767 O O . THR A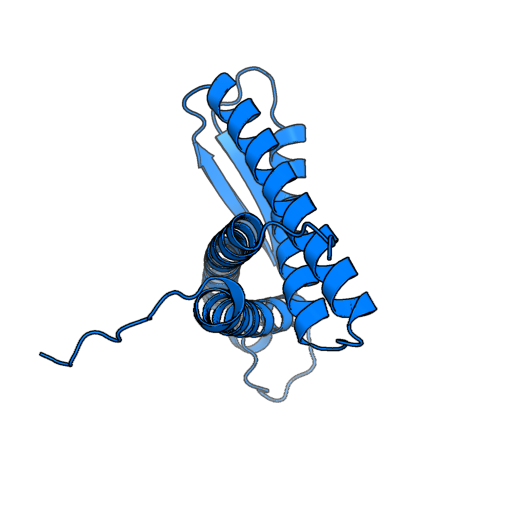 1 96 ? -15.252 4.498 8.738 1.00 83.31 96 THR A O 1
ATOM 770 N N . GLY A 1 97 ? -13.891 6.286 8.754 1.00 89.19 97 GLY A N 1
ATOM 771 C CA . GLY A 1 97 ? -13.014 5.800 9.822 1.00 89.19 97 GLY A CA 1
ATOM 772 C C . GLY A 1 97 ? -11.907 4.859 9.345 1.00 89.19 97 GLY A C 1
ATOM 773 O O . GLY A 1 97 ? -11.386 5.002 8.237 1.00 89.19 97 GLY A O 1
ATOM 774 N N . GLU A 1 98 ? -11.548 3.900 10.199 1.00 90.00 98 GLU A N 1
ATOM 775 C CA . GLU A 1 98 ? -10.344 3.058 10.089 1.00 90.00 98 GLU A CA 1
ATOM 776 C C . GLU A 1 98 ? -10.222 2.322 8.747 1.00 90.00 98 GLU A C 1
ATOM 778 O O . GLU A 1 98 ? -9.129 2.195 8.204 1.00 90.00 98 GLU A O 1
ATOM 783 N N . ARG A 1 99 ? -11.344 1.911 8.144 1.00 89.56 99 ARG A N 1
ATOM 784 C CA . ARG A 1 99 ? -11.361 1.245 6.831 1.00 89.56 99 ARG A CA 1
ATOM 785 C C . ARG A 1 99 ? -10.860 2.145 5.700 1.00 89.56 99 ARG A C 1
ATOM 787 O O . ARG A 1 99 ? -10.139 1.676 4.826 1.00 89.56 99 ARG A O 1
ATOM 794 N N . ILE A 1 100 ? -11.224 3.429 5.708 1.00 93.75 100 ILE A N 1
ATOM 795 C CA . ILE A 1 100 ? -10.717 4.389 4.716 1.00 93.75 100 ILE A CA 1
ATOM 796 C C . ILE A 1 100 ? -9.240 4.673 4.975 1.00 93.75 100 ILE A C 1
ATOM 798 O O . ILE A 1 100 ? -8.464 4.729 4.021 1.00 93.75 100 ILE A O 1
ATOM 802 N N . GLU A 1 101 ? -8.849 4.829 6.240 1.00 94.69 101 GLU A N 1
ATOM 803 C CA . GLU A 1 101 ? -7.451 5.077 6.598 1.00 94.69 101 GLU A CA 1
ATOM 804 C C . GLU A 1 101 ? -6.548 3.905 6.195 1.00 94.69 101 GLU A C 1
ATOM 806 O O . GLU A 1 101 ? -5.519 4.134 5.570 1.00 94.69 101 GLU A O 1
ATOM 811 N N . ALA A 1 102 ? -6.982 2.655 6.377 1.00 94.94 102 ALA A N 1
ATOM 812 C CA . ALA A 1 102 ? -6.254 1.479 5.896 1.00 94.94 102 ALA A CA 1
ATOM 813 C C . ALA A 1 102 ? -6.000 1.511 4.376 1.00 94.94 102 ALA A C 1
ATOM 815 O O . ALA A 1 102 ? -4.893 1.225 3.912 1.00 94.94 102 ALA A O 1
ATOM 816 N N . ILE A 1 103 ? -7.007 1.901 3.583 1.00 95.81 103 ILE A N 1
ATOM 817 C CA . ILE A 1 103 ? -6.858 2.017 2.124 1.00 95.81 103 ILE A CA 1
ATOM 818 C C . ILE A 1 103 ? -5.948 3.201 1.761 1.00 95.81 103 ILE A C 1
ATOM 820 O O . ILE A 1 103 ? -5.161 3.107 0.821 1.00 95.81 103 ILE A O 1
ATOM 824 N N . LYS A 1 104 ? -5.987 4.306 2.515 1.00 95.44 104 LYS A N 1
ATOM 825 C CA . LYS A 1 104 ? -5.044 5.420 2.331 1.00 95.44 104 LYS A CA 1
ATOM 826 C C . LYS A 1 104 ? -3.606 5.013 2.646 1.00 95.44 104 LYS A C 1
ATOM 828 O O . LYS A 1 104 ? -2.712 5.361 1.881 1.00 95.44 104 LYS A O 1
ATOM 833 N N . THR A 1 105 ? -3.375 4.229 3.694 1.00 94.81 105 THR A N 1
ATOM 834 C CA . THR A 1 105 ? -2.047 3.678 3.998 1.00 94.81 105 THR A CA 1
ATOM 835 C C . THR A 1 105 ? -1.554 2.768 2.868 1.00 94.81 105 THR A C 1
ATOM 837 O O . THR A 1 105 ? -0.395 2.855 2.470 1.00 94.81 105 THR A O 1
ATOM 840 N N . ALA A 1 106 ? -2.434 1.967 2.254 1.00 94.50 106 ALA A N 1
ATOM 841 C CA . ALA A 1 106 ? -2.098 1.218 1.039 1.00 94.50 106 ALA A CA 1
ATOM 842 C C . ALA A 1 106 ? -1.712 2.123 -0.148 1.00 94.50 106 ALA A C 1
ATOM 844 O O . ALA A 1 106 ? -0.798 1.777 -0.900 1.00 94.50 106 ALA A O 1
ATOM 845 N N . LEU A 1 107 ? -2.372 3.276 -0.315 1.00 95.75 107 LEU A N 1
ATOM 846 C CA . LEU A 1 107 ? -2.047 4.245 -1.369 1.00 95.75 107 LEU A CA 1
ATOM 847 C C . LEU A 1 107 ? -0.649 4.852 -1.197 1.00 95.75 107 LEU A C 1
ATOM 849 O O . LEU A 1 107 ? 0.035 5.032 -2.201 1.00 95.75 107 LEU A O 1
ATOM 853 N N . VAL A 1 108 ? -0.192 5.092 0.039 1.00 91.19 108 VAL A N 1
ATOM 854 C CA . VAL A 1 108 ? 1.180 5.570 0.309 1.00 91.19 108 VAL A CA 1
ATOM 855 C C . VAL A 1 108 ? 2.222 4.622 -0.297 1.00 91.19 108 VAL A C 1
ATOM 857 O O . VAL A 1 108 ? 3.170 5.077 -0.937 1.00 91.19 108 VAL A O 1
ATOM 860 N N . MET A 1 109 ? 2.018 3.304 -0.183 1.00 90.00 109 MET A N 1
ATOM 861 C CA . MET A 1 109 ? 2.935 2.310 -0.762 1.00 90.00 109 MET A CA 1
ATOM 862 C C . MET A 1 109 ? 2.929 2.321 -2.288 1.00 90.00 109 MET A C 1
ATOM 864 O O . MET A 1 109 ? 3.980 2.191 -2.916 1.00 90.00 109 MET A O 1
ATOM 868 N N . LEU A 1 110 ? 1.747 2.446 -2.896 1.00 93.50 110 LEU A N 1
ATOM 869 C CA . LEU A 1 110 ? 1.629 2.505 -4.353 1.00 93.50 110 LEU A CA 1
ATOM 870 C C . LEU A 1 110 ? 2.271 3.786 -4.896 1.00 93.50 110 LEU A C 1
ATOM 872 O O . LEU A 1 110 ? 2.912 3.749 -5.942 1.00 93.50 110 LEU A O 1
ATOM 876 N N . ASP A 1 111 ? 2.161 4.894 -4.164 1.00 92.94 111 ASP A N 1
ATOM 877 C CA . ASP A 1 111 ? 2.779 6.169 -4.526 1.00 92.94 111 ASP A CA 1
ATOM 878 C C . ASP A 1 111 ? 4.300 6.124 -4.428 1.00 92.94 111 ASP A C 1
ATOM 880 O O . ASP A 1 111 ? 4.979 6.594 -5.341 1.00 92.94 111 ASP A O 1
ATOM 884 N N . ALA A 1 112 ? 4.842 5.491 -3.387 1.00 89.94 112 ALA A N 1
ATOM 885 C CA . ALA A 1 112 ? 6.279 5.262 -3.277 1.00 89.94 112 ALA A CA 1
ATOM 886 C C . ALA A 1 112 ? 6.814 4.403 -4.433 1.00 89.94 112 ALA A C 1
ATOM 888 O O . ALA A 1 112 ? 7.864 4.715 -4.992 1.00 89.94 112 ALA A O 1
ATOM 889 N N . GLN A 1 113 ? 6.073 3.368 -4.842 1.00 89.25 113 GLN A N 1
ATOM 890 C CA . GLN A 1 113 ? 6.433 2.555 -6.005 1.00 89.25 113 GLN A CA 1
ATOM 891 C C . GLN A 1 113 ? 6.387 3.366 -7.302 1.00 89.25 113 GLN A C 1
ATOM 893 O O . GLN A 1 113 ? 7.360 3.364 -8.046 1.00 89.25 113 GLN A O 1
ATOM 898 N N . ILE A 1 114 ? 5.294 4.090 -7.571 1.00 91.12 114 ILE A N 1
ATOM 899 C CA . ILE A 1 114 ? 5.166 4.919 -8.782 1.00 91.12 114 ILE A CA 1
ATOM 900 C C . ILE A 1 114 ? 6.306 5.932 -8.863 1.00 91.12 114 ILE A C 1
ATOM 902 O O . ILE A 1 114 ? 6.899 6.081 -9.927 1.00 91.12 114 ILE A O 1
ATOM 906 N N . LYS A 1 115 ? 6.641 6.584 -7.746 1.00 89.75 115 LYS A N 1
ATOM 907 C CA . LYS A 1 115 ? 7.765 7.517 -7.691 1.00 89.75 115 LYS A CA 1
ATOM 908 C C . LYS A 1 115 ? 9.092 6.820 -7.996 1.00 89.75 115 LYS A C 1
ATOM 910 O O . LYS A 1 115 ? 9.855 7.311 -8.817 1.00 89.75 115 LYS A O 1
ATOM 915 N N . ALA A 1 116 ? 9.340 5.656 -7.392 1.00 88.44 116 ALA A N 1
ATOM 916 C CA . ALA A 1 116 ? 10.542 4.875 -7.670 1.00 88.44 116 ALA A CA 1
ATOM 917 C C . ALA A 1 116 ? 10.660 4.523 -9.161 1.00 88.44 116 ALA A C 1
ATOM 919 O O . ALA A 1 116 ? 11.753 4.609 -9.710 1.00 88.44 116 ALA A O 1
ATOM 920 N N . PHE A 1 117 ? 9.541 4.204 -9.820 1.00 86.81 117 PHE A N 1
ATOM 921 C CA . PHE A 1 117 ? 9.485 3.971 -11.263 1.00 86.81 117 PHE A CA 1
ATOM 922 C C . PHE A 1 117 ? 9.766 5.230 -12.093 1.00 86.81 117 PHE A C 1
ATOM 924 O O . PHE A 1 117 ? 10.487 5.160 -13.086 1.00 86.81 117 PHE A O 1
ATOM 931 N N . GLU A 1 118 ? 9.211 6.378 -11.704 1.00 86.44 118 GLU A N 1
ATOM 932 C CA . GLU A 1 118 ? 9.430 7.662 -12.386 1.00 86.44 118 GLU A CA 1
ATOM 933 C C . GLU A 1 118 ? 10.887 8.144 -12.280 1.00 86.44 118 GLU A C 1
ATOM 935 O O . GLU A 1 118 ? 11.389 8.782 -13.206 1.00 86.44 118 GLU A O 1
ATOM 940 N N . ASP A 1 119 ? 11.579 7.782 -11.197 1.00 86.81 119 ASP A N 1
ATOM 941 C CA . ASP A 1 119 ? 12.973 8.151 -10.933 1.00 86.81 119 ASP A CA 1
ATOM 942 C C . ASP A 1 119 ? 14.001 7.198 -11.596 1.00 86.81 119 ASP A C 1
ATOM 944 O O . ASP A 1 119 ? 15.217 7.420 -11.500 1.00 86.81 119 ASP A O 1
ATOM 948 N N . ILE A 1 120 ? 13.554 6.141 -12.293 1.00 84.25 120 ILE A N 1
ATOM 949 C CA . ILE A 1 120 ? 14.444 5.193 -12.984 1.00 84.25 120 ILE A CA 1
ATOM 950 C C . ILE A 1 120 ? 15.212 5.895 -14.111 1.00 84.25 120 ILE A C 1
ATOM 952 O O . ILE A 1 120 ? 14.650 6.455 -15.053 1.00 84.25 120 ILE A O 1
ATOM 956 N N . LYS A 1 121 ? 16.545 5.795 -14.066 1.00 80.62 121 LYS A N 1
ATOM 957 C CA . LYS A 1 121 ? 17.413 6.266 -15.153 1.00 80.62 121 LYS A CA 1
ATOM 958 C C . LYS A 1 121 ? 17.345 5.323 -16.363 1.00 80.62 121 LYS A C 1
ATOM 960 O O . LYS A 1 121 ? 17.275 4.107 -16.174 1.00 80.62 121 LYS A O 1
ATOM 965 N N . PRO A 1 122 ? 17.495 5.836 -17.600 1.00 70.25 122 PRO A N 1
ATOM 966 C CA . PRO A 1 122 ? 17.684 4.987 -18.774 1.00 70.25 122 PRO A CA 1
ATOM 967 C C . PRO A 1 122 ? 18.866 4.027 -18.554 1.00 70.25 122 PRO A C 1
ATOM 969 O O . PRO A 1 122 ? 19.970 4.474 -18.235 1.00 70.25 122 PRO A O 1
ATOM 972 N N . ASN A 1 123 ? 18.635 2.721 -18.723 1.00 74.62 123 ASN A N 1
ATOM 973 C CA . ASN A 1 123 ? 19.577 1.614 -18.462 1.00 74.62 123 ASN A CA 1
ATOM 974 C C . ASN A 1 123 ? 19.842 1.261 -16.987 1.00 74.62 123 ASN A C 1
ATOM 976 O O . ASN A 1 123 ? 20.793 0.523 -16.707 1.00 74.62 123 ASN A O 1
ATOM 980 N N . ALA A 1 124 ? 19.052 1.760 -16.032 1.00 80.69 124 ALA A N 1
ATOM 981 C CA . ALA A 1 124 ? 19.142 1.249 -14.669 1.00 80.69 124 ALA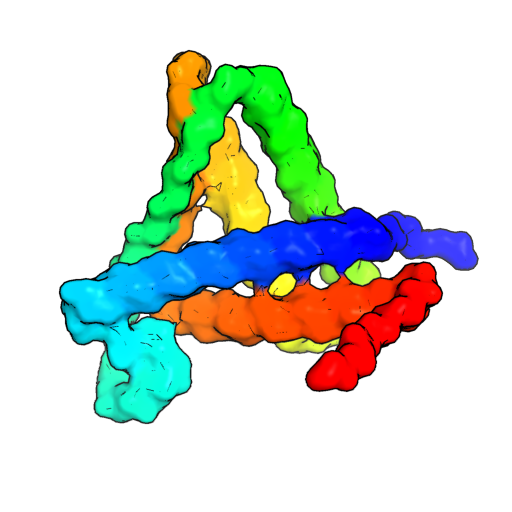 A CA 1
ATOM 982 C C . ALA A 1 124 ? 18.814 -0.252 -14.658 1.00 80.69 124 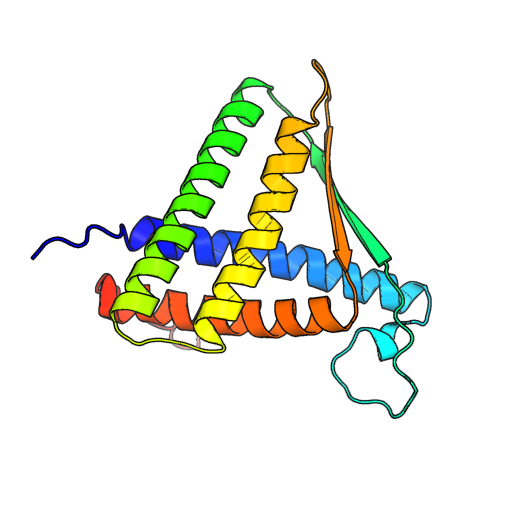ALA A C 1
ATOM 984 O O . ALA A 1 124 ? 17.849 -0.693 -15.274 1.00 80.69 124 ALA A O 1
ATOM 985 N N . ARG A 1 125 ? 19.630 -1.031 -13.945 1.00 82.56 125 ARG A N 1
ATOM 986 C CA . ARG A 1 125 ? 19.388 -2.465 -13.714 1.00 82.56 125 ARG A CA 1
ATOM 987 C C . ARG A 1 125 ? 18.631 -2.730 -12.421 1.00 82.56 125 ARG A C 1
ATOM 989 O O . ARG A 1 125 ? 18.330 -3.875 -12.120 1.00 82.56 125 ARG A O 1
ATOM 996 N N . GLN A 1 126 ? 18.393 -1.684 -11.639 1.00 84.94 126 GLN A N 1
ATOM 997 C CA . GLN A 1 126 ? 17.797 -1.767 -10.319 1.00 84.94 126 GLN A CA 1
ATOM 998 C C . GLN A 1 126 ? 16.892 -0.562 -10.091 1.00 84.94 126 GLN A C 1
ATOM 1000 O O . GLN A 1 126 ? 17.210 0.552 -10.516 1.00 84.94 126 GLN A O 1
ATOM 1005 N N . MET A 1 127 ? 15.784 -0.803 -9.401 1.00 85.50 127 MET A N 1
ATOM 1006 C CA . MET A 1 127 ? 14.897 0.215 -8.857 1.00 85.50 127 MET A CA 1
ATOM 1007 C C . MET A 1 127 ? 14.914 0.101 -7.340 1.00 85.50 127 MET A C 1
ATOM 1009 O O . MET A 1 127 ? 14.795 -0.997 -6.801 1.00 85.50 127 MET A O 1
ATOM 1013 N N . THR A 1 128 ? 15.007 1.234 -6.656 1.00 85.69 128 THR A N 1
ATOM 1014 C CA . THR A 1 128 ? 14.945 1.275 -5.198 1.00 85.69 128 THR A CA 1
ATOM 1015 C C . THR A 1 128 ? 13.674 1.986 -4.768 1.00 85.69 128 THR A C 1
ATOM 1017 O O . THR A 1 128 ? 13.472 3.152 -5.097 1.00 85.69 128 THR A O 1
ATOM 1020 N N . ILE A 1 129 ? 12.830 1.295 -4.011 1.00 86.69 129 ILE A N 1
ATOM 1021 C CA . ILE A 1 129 ? 11.633 1.865 -3.394 1.00 86.69 129 ILE A CA 1
ATOM 1022 C C . ILE A 1 129 ? 11.977 2.136 -1.936 1.00 86.69 129 ILE A C 1
ATOM 1024 O O . ILE A 1 129 ? 12.270 1.193 -1.207 1.00 86.69 129 ILE A O 1
ATOM 1028 N N . CYS A 1 130 ? 11.945 3.397 -1.511 1.00 83.56 130 CYS A N 1
ATOM 1029 C CA . CYS A 1 130 ? 12.260 3.783 -0.137 1.00 83.56 130 CYS A CA 1
ATOM 1030 C C . CYS A 1 130 ? 11.047 4.377 0.578 1.00 83.56 130 CYS A C 1
ATOM 1032 O O . CYS A 1 130 ? 10.287 5.146 -0.015 1.00 83.56 130 CYS A O 1
ATOM 1034 N N . LEU A 1 131 ? 10.907 4.053 1.861 1.00 83.69 131 LEU A N 1
ATOM 1035 C CA . LEU A 1 131 ? 9.906 4.607 2.762 1.00 83.69 131 LEU A CA 1
ATOM 1036 C C . LEU A 1 131 ? 10.535 4.947 4.105 1.00 83.69 131 LEU A C 1
ATOM 1038 O O . LEU A 1 131 ? 11.205 4.114 4.715 1.00 83.69 131 LEU A O 1
ATOM 1042 N N . ASP A 1 132 ? 10.261 6.156 4.578 1.00 82.00 132 ASP A N 1
ATOM 1043 C CA . ASP A 1 132 ? 10.642 6.591 5.916 1.00 82.00 132 ASP A CA 1
ATOM 1044 C C . ASP A 1 132 ? 9.592 6.098 6.910 1.00 82.00 132 ASP A C 1
ATOM 1046 O O . ASP A 1 132 ? 8.484 6.635 6.996 1.00 82.00 132 ASP A O 1
ATOM 1050 N N . ILE A 1 133 ? 9.923 5.036 7.646 1.00 80.12 133 ILE A N 1
ATOM 1051 C CA . ILE A 1 133 ? 8.984 4.386 8.559 1.00 80.12 133 ILE A CA 1
ATOM 1052 C C . ILE A 1 133 ? 9.206 4.925 9.963 1.00 80.12 133 ILE A C 1
ATOM 1054 O O . ILE A 1 133 ? 10.190 4.623 10.637 1.00 80.12 133 ILE A O 1
ATOM 1058 N N . THR A 1 134 ? 8.259 5.748 10.401 1.00 82.00 134 THR A N 1
ATOM 1059 C CA . THR A 1 134 ? 8.145 6.197 11.789 1.00 82.00 134 THR A CA 1
ATOM 1060 C C . THR A 1 134 ? 7.391 5.157 12.621 1.00 82.00 134 THR A C 1
ATOM 1062 O O . THR A 1 134 ? 6.648 4.352 12.057 1.00 82.00 134 THR A O 1
ATOM 1065 N N . PRO A 1 135 ? 7.491 5.183 13.960 1.00 77.88 135 PRO A N 1
ATOM 1066 C CA . PRO A 1 135 ? 6.640 4.360 14.823 1.00 77.88 135 PRO A CA 1
ATOM 1067 C C . PRO A 1 135 ? 5.137 4.521 14.553 1.00 77.88 135 PRO A C 1
ATOM 1069 O O . PRO A 1 135 ? 4.391 3.546 14.529 1.00 77.88 135 PRO A O 1
ATOM 1072 N N . ALA A 1 136 ? 4.688 5.754 14.301 1.00 82.44 136 ALA A N 1
ATOM 1073 C CA . ALA A 1 136 ? 3.290 6.030 13.988 1.00 82.44 136 ALA A CA 1
ATOM 1074 C C . ALA A 1 136 ? 2.877 5.416 12.643 1.00 82.44 136 ALA A C 1
ATOM 1076 O O . ALA A 1 136 ? 1.797 4.833 12.542 1.00 82.44 136 ALA A O 1
ATOM 1077 N N . LEU A 1 137 ? 3.742 5.512 11.626 1.00 85.44 137 LEU A N 1
ATOM 1078 C CA . LEU A 1 137 ? 3.498 4.874 10.338 1.00 85.44 137 LEU A CA 1
ATOM 1079 C C . LEU A 1 137 ? 3.519 3.347 10.467 1.00 85.44 137 LEU A C 1
ATOM 1081 O O . LEU A 1 137 ? 2.652 2.702 9.898 1.00 85.44 137 LEU A O 1
ATOM 1085 N N . GLU A 1 138 ? 4.429 2.763 11.252 1.00 86.62 138 GLU A N 1
ATOM 1086 C CA . GLU A 1 138 ? 4.444 1.316 11.521 1.00 86.62 138 GLU A CA 1
ATOM 1087 C C . GLU A 1 138 ? 3.109 0.842 12.100 1.00 86.62 138 GLU A C 1
ATOM 1089 O O . GLU A 1 138 ? 2.546 -0.135 11.603 1.00 86.62 138 GLU A O 1
ATOM 1094 N N . THR A 1 139 ? 2.561 1.566 13.082 1.00 86.31 139 THR A N 1
ATOM 1095 C CA . THR A 1 139 ? 1.268 1.215 13.684 1.00 86.31 139 THR A CA 1
ATOM 1096 C C . THR A 1 139 ? 0.150 1.293 12.645 1.00 86.31 139 THR A C 1
ATOM 1098 O O . THR A 1 139 ? -0.628 0.351 12.505 1.00 86.31 139 THR A O 1
ATOM 1101 N N . GLN A 1 140 ? 0.125 2.353 11.831 1.00 89.81 140 GLN A N 1
ATOM 1102 C CA . GLN A 1 140 ? -0.830 2.473 10.724 1.00 89.81 140 GLN A CA 1
ATOM 1103 C C . GLN A 1 140 ? -0.674 1.348 9.696 1.00 89.81 140 GLN A C 1
ATOM 1105 O O . GLN A 1 140 ? -1.672 0.844 9.188 1.00 89.81 140 GLN A O 1
ATOM 1110 N N . MET A 1 141 ? 0.557 0.938 9.379 1.00 92.19 141 MET A N 1
ATOM 1111 C CA . MET A 1 141 ? 0.822 -0.186 8.481 1.00 92.19 141 MET A CA 1
ATOM 1112 C C . MET A 1 141 ? 0.315 -1.496 9.088 1.00 92.19 141 MET A C 1
ATOM 1114 O O . MET A 1 141 ? -0.327 -2.269 8.383 1.00 92.19 141 MET A O 1
ATOM 1118 N N . SER A 1 142 ? 0.553 -1.734 10.381 1.00 90.81 142 SER A N 1
ATOM 1119 C CA . SER A 1 142 ? 0.055 -2.908 11.107 1.00 90.81 142 SER A CA 1
ATOM 1120 C C . SER A 1 142 ? -1.474 -2.995 11.051 1.00 90.81 142 SER A C 1
ATOM 1122 O O . SER A 1 142 ? -2.022 -4.033 10.670 1.00 90.81 142 SER A O 1
ATOM 1124 N N . ASP A 1 143 ? -2.162 -1.895 11.361 1.00 92.38 143 ASP A N 1
ATOM 1125 C CA . ASP A 1 143 ? -3.625 -1.826 11.320 1.00 92.38 143 ASP A CA 1
ATOM 1126 C C . ASP A 1 143 ? -4.147 -1.999 9.887 1.00 92.38 143 ASP A C 1
ATOM 1128 O O . ASP A 1 143 ? -5.080 -2.768 9.637 1.00 92.38 143 ASP A O 1
ATOM 1132 N N . ALA A 1 144 ? -3.500 -1.347 8.915 1.00 95.50 144 ALA A N 1
ATOM 1133 C CA . ALA A 1 144 ? -3.859 -1.452 7.509 1.00 95.50 144 ALA A CA 1
ATOM 1134 C C . ALA A 1 144 ? -3.720 -2.887 6.984 1.00 95.50 144 ALA A C 1
ATOM 1136 O O . ALA A 1 144 ? -4.613 -3.355 6.286 1.00 95.50 144 ALA A O 1
ATOM 1137 N N . ILE A 1 145 ? -2.658 -3.618 7.336 1.00 94.25 145 ILE A N 1
ATOM 1138 C CA . ILE A 1 145 ? -2.461 -5.017 6.914 1.00 94.25 145 ILE A CA 1
ATOM 1139 C C . ILE A 1 145 ? -3.649 -5.889 7.337 1.00 94.25 145 ILE A C 1
ATOM 1141 O O . ILE A 1 145 ? -4.169 -6.661 6.524 1.00 94.25 145 ILE A O 1
ATOM 1145 N N . TYR A 1 146 ? -4.095 -5.750 8.589 1.00 93.81 146 TYR A N 1
ATOM 1146 C CA . TYR A 1 146 ? -5.240 -6.491 9.112 1.00 93.81 146 TYR A CA 1
ATOM 1147 C C . TYR A 1 146 ? -6.546 -6.079 8.419 1.00 93.81 146 TYR A C 1
ATOM 1149 O O . TYR A 1 146 ? -7.268 -6.926 7.890 1.00 93.81 146 TYR A O 1
ATOM 1157 N N . LEU A 1 147 ? -6.821 -4.774 8.354 1.00 95.06 147 LEU A N 1
ATOM 1158 C CA . LEU A 1 147 ? -8.068 -4.248 7.799 1.00 95.06 147 LEU A CA 1
ATOM 1159 C C . LEU A 1 147 ? -8.200 -4.507 6.295 1.00 95.06 147 LEU A C 1
ATOM 1161 O O . LEU A 1 147 ? -9.278 -4.875 5.838 1.00 95.06 147 LEU A O 1
ATOM 1165 N N . LEU A 1 148 ? -7.117 -4.385 5.523 1.00 95.69 148 LEU A N 1
ATOM 1166 C CA . LEU A 1 148 ? -7.104 -4.726 4.096 1.00 95.69 148 LEU A CA 1
ATOM 1167 C C . LEU A 1 148 ? -7.383 -6.215 3.880 1.00 95.69 148 LEU A C 1
ATOM 1169 O O . LEU A 1 148 ? -8.059 -6.570 2.913 1.00 95.69 148 LEU A O 1
ATOM 1173 N N . HIS A 1 149 ? -6.888 -7.090 4.761 1.00 94.06 149 HIS A N 1
ATOM 1174 C CA . HIS A 1 149 ? -7.158 -8.522 4.677 1.00 94.06 149 HIS A CA 1
ATOM 1175 C C . HIS A 1 149 ? -8.638 -8.835 4.908 1.00 94.06 149 HIS A C 1
ATOM 1177 O O . HIS A 1 149 ? -9.268 -9.441 4.040 1.00 94.06 149 HIS A O 1
ATOM 1183 N N . GLU A 1 150 ? -9.198 -8.380 6.031 1.00 93.44 150 GLU A N 1
ATOM 1184 C CA . GLU A 1 150 ? -10.614 -8.576 6.365 1.00 93.44 150 GLU A CA 1
ATOM 1185 C C . GLU A 1 150 ? -11.526 -8.007 5.276 1.00 93.44 150 GLU A C 1
ATOM 1187 O O . GLU A 1 150 ? -12.469 -8.658 4.821 1.00 93.44 150 GLU A O 1
ATOM 1192 N N . GLU A 1 151 ? -11.194 -6.817 4.787 1.00 93.00 151 GLU A N 1
ATOM 1193 C CA . GLU A 1 151 ? -11.952 -6.151 3.744 1.00 93.00 151 GLU A CA 1
ATOM 1194 C C . GLU A 1 151 ? -11.922 -6.914 2.416 1.00 93.00 151 GLU A C 1
ATOM 1196 O O . GLU A 1 151 ? -12.955 -7.095 1.769 1.00 93.00 151 GLU A O 1
ATOM 1201 N N . SER A 1 152 ? -10.755 -7.428 2.028 1.00 92.25 152 SER A N 1
ATOM 1202 C CA . SER A 1 152 ? -10.620 -8.249 0.825 1.00 92.25 152 SER A CA 1
ATOM 1203 C C . SER A 1 152 ? -11.417 -9.546 0.934 1.00 92.25 152 SER A C 1
ATOM 1205 O O . SER A 1 152 ? -12.074 -9.944 -0.025 1.00 92.25 152 SER A O 1
ATOM 1207 N N . LEU A 1 153 ? -11.391 -10.206 2.098 1.00 90.25 153 LEU A N 1
ATOM 1208 C CA . LEU A 1 153 ? -12.193 -11.406 2.355 1.00 90.25 153 LEU A CA 1
ATOM 1209 C C . LEU A 1 153 ? -13.690 -11.103 2.254 1.00 90.25 153 LEU A C 1
ATOM 1211 O O . LEU A 1 153 ? -14.436 -11.862 1.632 1.00 90.25 153 LEU A O 1
ATOM 1215 N N . ASN A 1 154 ? -14.120 -9.982 2.833 1.00 89.56 154 ASN A N 1
ATOM 1216 C CA . ASN A 1 154 ? -15.499 -9.524 2.767 1.00 89.56 154 ASN A CA 1
ATOM 1217 C C . ASN A 1 154 ? -15.931 -9.249 1.320 1.00 89.56 154 ASN A C 1
ATOM 1219 O O . ASN A 1 154 ? -16.987 -9.720 0.901 1.00 89.56 154 ASN A O 1
ATOM 1223 N N . LEU A 1 155 ? -15.104 -8.563 0.528 1.00 90.81 155 LEU A N 1
ATOM 1224 C CA . LEU A 1 155 ? -15.371 -8.311 -0.889 1.00 90.81 155 LEU A CA 1
ATOM 1225 C C . LEU A 1 155 ? -15.400 -9.595 -1.719 1.00 90.81 155 LEU A C 1
ATOM 1227 O O . LEU A 1 155 ? -16.302 -9.768 -2.537 1.00 90.81 155 LEU A O 1
ATOM 1231 N N . MET A 1 156 ? -14.472 -10.523 -1.489 1.00 87.62 156 MET A N 1
ATOM 1232 C CA . MET A 1 156 ? -14.475 -11.815 -2.176 1.00 87.62 156 MET A CA 1
ATOM 1233 C C . MET A 1 156 ? -15.748 -12.607 -1.871 1.00 87.62 156 MET A C 1
ATOM 1235 O O . MET A 1 156 ? -16.392 -13.105 -2.790 1.00 87.62 156 MET A O 1
ATOM 1239 N N . LYS A 1 157 ? -16.149 -12.676 -0.599 1.00 86.06 157 LYS A N 1
ATOM 1240 C CA . LYS A 1 157 ? -17.318 -13.449 -0.169 1.00 86.06 157 LYS A CA 1
ATOM 1241 C C . LYS A 1 157 ? -18.640 -12.789 -0.558 1.00 86.06 157 LYS A C 1
ATOM 1243 O O . LYS A 1 157 ? -19.481 -13.413 -1.194 1.00 86.06 157 LYS A O 1
ATOM 1248 N N . ASN A 1 158 ? -18.828 -11.538 -0.153 1.00 83.69 158 ASN A N 1
ATOM 1249 C CA . ASN A 1 158 ? -20.116 -10.850 -0.224 1.00 83.69 158 ASN A CA 1
ATOM 1250 C C . ASN A 1 158 ? -20.262 -9.987 -1.485 1.00 83.69 158 ASN A C 1
ATOM 1252 O O . ASN A 1 158 ? -21.384 -9.727 -1.908 1.00 83.69 158 ASN A O 1
ATOM 1256 N N . GLY A 1 159 ? -19.154 -9.544 -2.085 1.00 79.69 159 GLY A N 1
ATOM 1257 C CA . GLY A 1 159 ? -19.162 -8.740 -3.312 1.00 79.69 159 GLY A CA 1
ATOM 1258 C C . GLY A 1 159 ? -19.024 -9.568 -4.591 1.00 79.69 159 GLY A C 1
ATOM 1259 O O . GLY A 1 159 ? -19.703 -9.293 -5.576 1.00 79.69 159 GLY A O 1
ATOM 1260 N N . LEU A 1 160 ? -18.156 -10.583 -4.577 1.00 83.44 160 LEU A N 1
ATOM 1261 C CA . LEU A 1 160 ? -17.815 -11.400 -5.750 1.00 83.44 160 LEU A CA 1
ATOM 1262 C C . LEU A 1 160 ? -18.414 -12.815 -5.717 1.00 83.44 160 LEU A C 1
ATOM 1264 O O . LEU A 1 160 ? -18.354 -13.522 -6.719 1.00 83.44 160 LEU A O 1
ATOM 1268 N N . GLY A 1 161 ? -19.002 -13.229 -4.590 1.00 77.75 161 GLY A N 1
ATOM 1269 C CA . GLY A 1 161 ? -19.652 -14.533 -4.451 1.00 77.75 161 GLY A CA 1
ATOM 1270 C C . GLY A 1 161 ? -18.690 -15.723 -4.356 1.00 77.75 161 GLY A C 1
ATOM 1271 O O . GLY A 1 161 ? -19.100 -16.851 -4.619 1.00 77.75 161 GLY A O 1
ATOM 1272 N N . PHE A 1 162 ? -17.422 -15.508 -3.990 1.00 75.25 162 PHE A N 1
ATOM 1273 C CA . PHE A 1 162 ? -16.484 -16.605 -3.750 1.00 75.25 162 PHE A CA 1
ATOM 1274 C C . PHE A 1 162 ? -16.783 -17.313 -2.424 1.00 75.25 162 PHE A C 1
ATOM 1276 O O . PHE A 1 162 ? -16.764 -16.710 -1.348 1.00 75.25 162 PHE A O 1
ATOM 1283 N N . GLU A 1 163 ? -16.964 -18.631 -2.480 1.00 69.81 163 GLU A N 1
ATOM 1284 C CA . GLU A 1 163 ? -16.968 -19.478 -1.289 1.00 69.81 163 GLU A CA 1
ATOM 1285 C C . GLU A 1 163 ? -15.530 -19.756 -0.836 1.00 69.81 163 GLU A C 1
ATOM 1287 O O . GLU A 1 163 ? -14.827 -20.609 -1.383 1.00 69.81 163 GLU A O 1
ATOM 1292 N N . ILE A 1 164 ? -15.072 -19.040 0.192 1.00 62.28 164 ILE A N 1
ATOM 1293 C CA . ILE A 1 164 ? -13.768 -19.299 0.811 1.00 62.28 164 ILE A CA 1
ATOM 1294 C C . ILE A 1 164 ? -13.908 -20.498 1.751 1.00 62.28 164 ILE A C 1
ATOM 1296 O O . ILE A 1 164 ? -14.161 -20.362 2.951 1.00 62.28 164 ILE A O 1
ATOM 1300 N N . ASN A 1 165 ? -13.750 -21.698 1.200 1.00 58.88 165 ASN A N 1
ATOM 1301 C CA . ASN A 1 165 ? -13.650 -22.916 1.992 1.00 58.88 165 ASN A CA 1
ATOM 1302 C C . ASN A 1 165 ? -12.294 -22.928 2.708 1.00 58.88 165 ASN A C 1
ATOM 1304 O O . ASN A 1 165 ? -11.262 -23.187 2.089 1.00 58.88 165 ASN A O 1
ATOM 1308 N N . ARG A 1 166 ? -12.277 -22.646 4.022 1.00 53.50 166 ARG A N 1
ATOM 1309 C CA . ARG A 1 166 ? -11.077 -22.898 4.839 1.00 53.50 166 ARG A CA 1
ATOM 1310 C C . ARG A 1 166 ? -10.675 -24.363 4.643 1.00 53.50 166 ARG A C 1
ATOM 1312 O O . ARG A 1 166 ? -11.556 -25.224 4.737 1.00 53.50 166 ARG A O 1
ATOM 1319 N N . PRO A 1 167 ? -9.387 -24.668 4.402 1.00 49.94 167 PRO A N 1
ATOM 1320 C CA . PRO A 1 167 ? -8.948 -26.051 4.331 1.00 49.94 167 PRO A CA 1
ATOM 1321 C C . PRO A 1 167 ? -9.370 -26.740 5.629 1.00 49.94 167 PRO A C 1
ATOM 1323 O O . PRO A 1 167 ? -9.062 -26.267 6.729 1.00 49.94 167 PRO A O 1
ATOM 1326 N N . LYS A 1 168 ? -10.151 -27.821 5.505 1.00 45.12 168 LYS A N 1
ATOM 1327 C CA . LYS A 1 168 ? -10.451 -28.686 6.646 1.00 45.12 168 LYS A CA 1
ATOM 1328 C C . LYS A 1 168 ? -9.097 -29.122 7.195 1.00 45.12 168 LYS A C 1
ATOM 1330 O O . LYS A 1 168 ? -8.281 -29.618 6.422 1.00 45.12 168 LYS A O 1
ATOM 1335 N N . LYS A 1 169 ? -8.845 -28.854 8.481 1.00 46.69 169 LYS A N 1
ATOM 1336 C CA . LYS A 1 169 ? -7.634 -29.321 9.168 1.00 46.69 169 LYS A CA 1
ATOM 1337 C C . LYS A 1 169 ? -7.430 -30.797 8.805 1.00 46.69 169 LYS A C 1
ATOM 1339 O O . LYS A 1 169 ? -8.362 -31.579 9.002 1.00 46.69 169 LYS A O 1
ATOM 1344 N N . LEU A 1 170 ? -6.276 -31.106 8.212 1.00 43.56 170 LEU A N 1
ATOM 1345 C CA . LEU A 1 170 ? -5.791 -32.477 8.053 1.00 43.56 170 LEU A CA 1
ATOM 1346 C C . LEU A 1 170 ? -5.504 -33.069 9.433 1.00 43.56 170 LEU A C 1
ATOM 1348 O O . LEU A 1 170 ? -5.011 -32.303 10.296 1.00 43.56 170 LEU A O 1
#

Sequence (170 aa):
MAHGVNLFDVVAAMQYSKAWLELFRNQALEGAEQIGAWNRHVSQKLGGEPVETQVAFCHVCDLNDIDDVFEQTRSIRRLKIALIDYIRFLIKDGVTGERIEAIKTALVMLDAQIKAFEDIKPN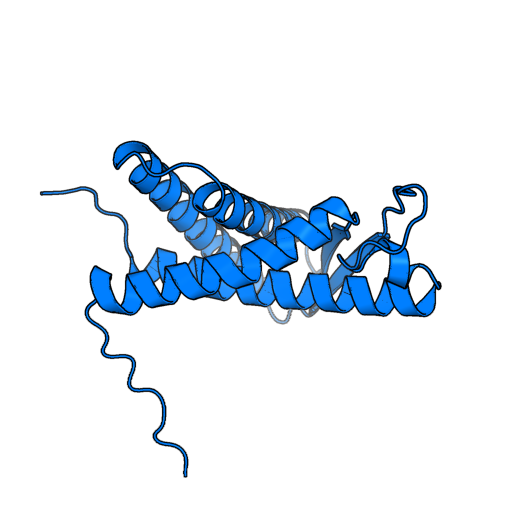ARQMTICLDITPALETQMSDAIYLLHEESLNLMKNGLGFEINRPKKL

Secondary structure (DSSP, 8-state):
------HHHHHHHHHHHHHHHHHHHHHHHHHHHHTT-HHHHSSS--SS------EEEEEEEE-S-HHHHHHHHHHHHHHHHHHHHHHHHHHHTT--SHHHHHHHHHHHHHHHHHHHHHTPPTT-SEEEEEEEE-HHHHHHHHHHHHHHHHHHHHIIIIIS-----PPP--